Protein AF-A0ABD1ERH3-F1 (afdb_monomer_lite)

Sequence (126 aa):
MFLVFNKLCFSKVTMSHVQNVRLLYKLVLKLHRGLPEELSVLGTKYARDEFRRHKTCPPEVAIIFMREWTNYAITLAKQLGAKDYNDKKQFGAELSGELLDNLRDEQLMQLYELMKASQAPRDNNT

Structure (mmCIF, N/CA/C/O backbone):
data_AF-A0ABD1ERH3-F1
#
_entry.id   AF-A0ABD1ERH3-F1
#
loop_
_atom_site.group_PDB
_atom_site.id
_atom_site.type_symbol
_atom_site.label_atom_id
_atom_site.label_alt_id
_atom_site.label_comp_id
_atom_site.label_asym_id
_atom_site.label_entity_id
_atom_site.label_seq_id
_atom_site.pdbx_PDB_ins_code
_atom_site.Cartn_x
_atom_site.Cartn_y
_atom_site.Cartn_z
_atom_site.occupancy
_atom_site.B_iso_or_equiv
_atom_site.auth_seq_id
_atom_site.auth_comp_id
_atom_site.auth_asym_id
_atom_site.auth_atom_id
_atom_site.pdbx_PDB_model_num
ATOM 1 N N . MET A 1 1 ? 43.447 -4.466 32.366 1.00 41.53 1 MET A N 1
ATOM 2 C CA . MET A 1 1 ? 43.220 -5.827 31.836 1.00 41.53 1 MET A CA 1
ATOM 3 C C . MET A 1 1 ? 41.995 -5.762 30.940 1.00 41.53 1 MET A C 1
ATOM 5 O O . MET A 1 1 ? 40.947 -5.320 31.385 1.00 41.53 1 MET A O 1
ATOM 9 N N . PHE A 1 2 ? 42.211 -6.020 29.654 1.00 36.59 2 PHE A N 1
ATOM 10 C CA . PHE A 1 2 ? 41.314 -5.759 28.532 1.00 36.59 2 PHE A CA 1
ATOM 11 C C . PHE A 1 2 ? 40.036 -6.609 28.566 1.00 36.59 2 PHE A C 1
ATOM 13 O O . PHE A 1 2 ? 40.123 -7.813 28.773 1.00 36.59 2 PHE A O 1
ATOM 20 N N . LEU A 1 3 ? 38.897 -6.021 28.194 1.00 42.16 3 LEU A N 1
ATOM 21 C CA . LEU A 1 3 ? 37.930 -6.711 27.341 1.00 42.16 3 LEU A CA 1
ATOM 22 C C . LEU A 1 3 ? 37.649 -5.824 26.131 1.00 42.16 3 LEU A C 1
ATOM 24 O O . LEU A 1 3 ? 37.057 -4.751 26.209 1.00 42.16 3 LEU A O 1
ATOM 28 N N . VAL A 1 4 ? 38.209 -6.286 25.021 1.00 46.75 4 VAL A N 1
ATOM 29 C CA . VAL A 1 4 ? 38.149 -5.712 23.686 1.00 46.75 4 VAL A CA 1
ATOM 30 C C . VAL A 1 4 ? 36.703 -5.771 23.202 1.00 46.75 4 VAL A C 1
ATOM 32 O O . VAL A 1 4 ? 36.144 -6.854 23.034 1.00 46.75 4 VAL A O 1
ATOM 35 N N . PHE A 1 5 ? 36.107 -4.603 22.957 1.00 45.34 5 PHE A N 1
ATOM 36 C CA . PHE A 1 5 ? 34.910 -4.479 22.132 1.00 45.34 5 PHE A CA 1
ATOM 37 C C . PHE A 1 5 ? 35.226 -5.106 20.776 1.00 45.34 5 PHE A C 1
ATOM 39 O O . PHE A 1 5 ? 36.103 -4.637 20.045 1.00 45.34 5 PHE A O 1
ATOM 46 N N . ASN A 1 6 ? 34.570 -6.227 20.495 1.00 41.97 6 ASN A N 1
ATOM 47 C CA . ASN A 1 6 ? 34.839 -7.022 19.316 1.00 41.97 6 ASN A CA 1
ATOM 48 C C . ASN A 1 6 ? 34.561 -6.164 18.079 1.00 41.97 6 ASN A C 1
ATOM 50 O O . ASN A 1 6 ? 33.442 -5.704 17.843 1.00 41.97 6 ASN A O 1
ATOM 54 N N . LYS A 1 7 ? 35.630 -5.922 17.326 1.00 51.66 7 LYS A N 1
ATOM 55 C CA . LYS A 1 7 ? 35.660 -5.223 16.052 1.00 51.66 7 LYS A CA 1
ATOM 56 C C . LYS A 1 7 ? 34.942 -6.110 15.038 1.00 51.66 7 LYS A C 1
ATOM 58 O O . LYS A 1 7 ? 35.573 -6.814 14.257 1.00 51.66 7 LYS A O 1
ATOM 63 N N . LEU A 1 8 ? 33.611 -6.106 15.065 1.00 50.38 8 LEU A N 1
ATOM 64 C CA . LEU A 1 8 ? 32.823 -6.574 13.935 1.00 50.38 8 LEU A CA 1
ATOM 65 C C . LEU A 1 8 ? 33.074 -5.581 12.807 1.00 50.38 8 LEU A C 1
ATOM 67 O O . LEU A 1 8 ? 32.457 -4.520 12.727 1.00 50.38 8 LEU A O 1
ATOM 71 N N . CYS A 1 9 ? 34.032 -5.931 11.952 1.00 48.44 9 CYS A N 1
ATOM 72 C CA . CYS A 1 9 ? 34.079 -5.458 10.584 1.00 48.44 9 CYS A CA 1
ATOM 73 C C . CYS A 1 9 ? 32.694 -5.690 9.972 1.00 48.44 9 CYS A C 1
ATOM 75 O O . CYS A 1 9 ? 32.397 -6.768 9.460 1.00 48.44 9 CYS A O 1
ATOM 77 N N . PHE A 1 10 ? 31.840 -4.669 10.024 1.00 48.19 10 PHE A N 1
ATOM 78 C CA . PHE A 1 10 ? 30.735 -4.519 9.095 1.00 48.19 10 PHE A CA 1
ATOM 79 C C . PHE A 1 10 ? 31.377 -4.336 7.719 1.00 48.19 10 PHE A C 1
ATOM 81 O O . PHE A 1 10 ? 31.591 -3.221 7.246 1.00 48.19 10 PHE A O 1
ATOM 88 N N . SER A 1 11 ? 31.738 -5.445 7.066 1.00 50.34 11 SER A N 1
ATOM 89 C CA . SER A 1 11 ? 31.806 -5.417 5.612 1.00 50.34 11 SER A CA 1
ATOM 90 C C . SER A 1 11 ? 30.438 -4.902 5.161 1.00 50.34 11 SER A C 1
ATOM 92 O O . SER A 1 11 ? 29.412 -5.390 5.645 1.00 50.34 11 SER A O 1
ATOM 94 N N . LYS A 1 12 ? 30.401 -3.853 4.335 1.00 61.03 12 LYS A N 1
ATOM 95 C CA . LYS A 1 12 ? 29.160 -3.406 3.696 1.00 61.03 12 LYS A CA 1
ATOM 96 C C . LYS A 1 12 ? 28.711 -4.534 2.768 1.00 61.03 12 LYS A C 1
ATOM 98 O O . LYS A 1 12 ? 29.027 -4.520 1.585 1.00 61.03 12 LYS A O 1
ATOM 103 N N . VAL A 1 13 ? 28.036 -5.542 3.315 1.00 68.38 13 VAL A N 1
ATOM 104 C CA . VAL A 1 13 ? 27.406 -6.592 2.524 1.00 68.38 13 VAL A CA 1
ATOM 105 C C . VAL A 1 13 ? 26.279 -5.910 1.762 1.00 68.38 13 VAL A C 1
ATOM 107 O O . VAL A 1 13 ? 25.254 -5.544 2.337 1.00 68.38 13 VAL A O 1
ATOM 110 N N . THR A 1 14 ? 26.490 -5.675 0.473 1.00 78.81 14 THR A N 1
ATOM 111 C CA . THR A 1 14 ? 25.454 -5.147 -0.406 1.00 78.81 14 THR A CA 1
ATOM 112 C C . THR A 1 14 ? 24.487 -6.284 -0.724 1.00 78.81 14 THR A C 1
ATOM 114 O O . THR A 1 14 ? 24.846 -7.295 -1.322 1.00 78.81 14 THR A O 1
ATOM 117 N N . MET A 1 15 ? 23.246 -6.160 -0.257 1.00 85.94 15 MET A N 1
ATOM 118 C CA . MET A 1 15 ? 22.191 -7.114 -0.596 1.00 85.94 15 MET A CA 1
ATOM 119 C C . MET A 1 15 ? 21.847 -6.995 -2.082 1.00 85.94 15 MET A C 1
ATOM 121 O O . MET A 1 15 ? 21.683 -5.889 -2.602 1.00 85.94 15 MET A O 1
ATOM 125 N N . SER A 1 16 ? 21.680 -8.132 -2.755 1.00 94.00 16 SER A N 1
ATOM 126 C CA . SER A 1 16 ? 21.154 -8.160 -4.122 1.00 94.00 16 SER A CA 1
ATOM 127 C C . SER A 1 16 ? 19.729 -7.605 -4.173 1.00 94.00 16 SER A C 1
ATOM 129 O O . SER A 1 16 ? 18.970 -7.689 -3.202 1.00 94.00 16 SER A O 1
ATOM 131 N N . HIS A 1 17 ? 19.322 -7.099 -5.339 1.00 92.25 17 HIS A N 1
ATOM 132 C CA . HIS A 1 17 ? 17.958 -6.610 -5.553 1.00 92.25 17 HIS A CA 1
ATOM 133 C C . HIS A 1 17 ? 16.900 -7.655 -5.153 1.00 92.25 17 HIS A C 1
ATOM 135 O O . HIS A 1 17 ? 15.975 -7.349 -4.406 1.00 92.25 17 HIS A O 1
ATOM 141 N N . VAL A 1 18 ? 17.089 -8.920 -5.542 1.00 94.06 18 VAL A N 1
ATOM 142 C CA . VAL A 1 18 ? 16.167 -10.019 -5.205 1.00 94.06 18 VAL A CA 1
ATOM 143 C C . VAL A 1 18 ? 16.069 -10.247 -3.693 1.00 94.06 18 VAL A C 1
ATOM 145 O O . VAL A 1 18 ? 14.983 -10.522 -3.177 1.00 94.06 18 VAL A O 1
ATOM 148 N N . GLN A 1 19 ? 17.180 -10.131 -2.959 1.00 95.94 19 GLN A N 1
ATOM 149 C CA . GLN A 1 19 ? 17.165 -10.219 -1.496 1.00 95.94 19 GLN A CA 1
ATOM 150 C C . GLN A 1 19 ? 16.390 -9.050 -0.878 1.00 95.94 19 GLN A C 1
ATOM 152 O O . GLN A 1 19 ? 15.550 -9.291 -0.011 1.00 95.94 19 GLN A O 1
ATOM 157 N N . ASN A 1 20 ? 16.600 -7.824 -1.367 1.00 96.00 20 ASN A N 1
ATOM 158 C CA . ASN A 1 20 ? 15.873 -6.637 -0.903 1.00 96.00 20 ASN A CA 1
ATOM 159 C C . ASN A 1 20 ? 14.364 -6.754 -1.155 1.00 96.00 20 ASN A C 1
ATOM 161 O O . ASN A 1 20 ? 13.576 -6.525 -0.240 1.00 96.00 20 ASN A O 1
ATOM 165 N N . VAL A 1 21 ? 13.954 -7.200 -2.347 1.00 97.12 21 VAL A N 1
ATOM 166 C CA . VAL A 1 21 ? 12.540 -7.452 -2.685 1.00 97.12 21 VAL A CA 1
ATOM 167 C C . VAL A 1 21 ? 11.926 -8.477 -1.728 1.00 97.12 21 VAL A C 1
ATOM 169 O O . VAL A 1 21 ? 10.847 -8.257 -1.181 1.00 97.12 21 VAL A O 1
ATOM 172 N N . ARG A 1 22 ? 12.618 -9.597 -1.473 1.00 97.25 22 ARG A N 1
ATOM 173 C CA . ARG A 1 22 ? 12.138 -10.643 -0.551 1.00 97.25 22 ARG A CA 1
ATOM 174 C C . ARG A 1 22 ? 12.031 -10.145 0.888 1.00 97.25 22 ARG A C 1
ATOM 176 O O . ARG A 1 22 ? 11.102 -10.545 1.588 1.00 97.25 22 ARG A O 1
ATOM 183 N N . LEU A 1 23 ? 12.978 -9.322 1.334 1.00 97.88 23 LEU A N 1
ATOM 184 C CA . LEU A 1 23 ? 12.956 -8.721 2.665 1.00 97.88 23 LEU A CA 1
ATOM 185 C C . LEU A 1 23 ? 11.756 -7.786 2.802 1.00 97.88 23 LEU A C 1
ATOM 187 O O . LEU A 1 23 ? 10.978 -7.950 3.740 1.00 97.88 23 LEU A O 1
ATOM 191 N N . LEU A 1 24 ? 11.567 -6.877 1.843 1.00 98.31 24 LEU A N 1
ATOM 192 C CA . LEU A 1 24 ? 10.455 -5.929 1.845 1.00 98.31 24 LEU A CA 1
ATOM 193 C C . LEU A 1 24 ? 9.103 -6.649 1.816 1.00 98.31 24 LEU A C 1
ATOM 195 O O . LEU A 1 24 ? 8.243 -6.371 2.645 1.00 98.31 24 LEU A O 1
ATOM 199 N N . TYR A 1 25 ? 8.947 -7.648 0.945 1.00 98.56 25 TYR A N 1
ATOM 200 C CA . TYR A 1 25 ? 7.735 -8.463 0.877 1.00 98.56 25 TYR A CA 1
ATOM 201 C C . TYR A 1 25 ? 7.411 -9.138 2.220 1.00 98.56 25 TYR A C 1
ATOM 203 O O . TYR A 1 25 ? 6.287 -9.055 2.715 1.00 98.56 25 TYR A O 1
ATOM 211 N N . LYS A 1 26 ? 8.403 -9.773 2.860 1.00 98.44 26 LYS A N 1
ATOM 212 C CA . LYS A 1 26 ? 8.218 -10.401 4.181 1.00 98.44 26 LYS A CA 1
ATOM 213 C C . LYS A 1 26 ? 7.896 -9.376 5.268 1.00 98.44 26 LYS A C 1
ATOM 215 O O . LYS A 1 26 ? 7.089 -9.676 6.145 1.00 98.44 26 LYS A O 1
ATOM 220 N N . LEU A 1 27 ? 8.519 -8.197 5.223 1.00 98.12 27 LEU A N 1
ATOM 221 C CA . LEU A 1 27 ? 8.260 -7.111 6.165 1.00 98.12 27 LEU A CA 1
ATOM 222 C C . LEU A 1 27 ? 6.814 -6.621 6.052 1.00 98.12 27 LEU A C 1
ATOM 224 O O . LEU A 1 27 ? 6.125 -6.580 7.065 1.00 98.12 27 LEU A O 1
ATOM 228 N N . VAL A 1 28 ? 6.337 -6.338 4.838 1.00 98.38 28 VAL A N 1
ATOM 229 C CA . VAL A 1 28 ? 4.946 -5.929 4.576 1.00 98.38 28 VAL A CA 1
ATOM 230 C C . VAL A 1 28 ? 3.962 -6.961 5.130 1.00 98.38 28 VAL A C 1
ATOM 232 O O . VAL A 1 28 ? 3.092 -6.620 5.928 1.00 98.38 28 VAL A O 1
ATOM 235 N N . LEU A 1 29 ? 4.155 -8.247 4.812 1.00 98.12 29 LEU A N 1
ATOM 236 C CA . LEU A 1 29 ? 3.293 -9.314 5.334 1.00 98.12 29 LEU A CA 1
ATOM 237 C C . LEU A 1 29 ? 3.341 -9.440 6.861 1.00 98.12 29 LEU A C 1
ATOM 239 O O . LEU A 1 29 ? 2.345 -9.808 7.480 1.00 98.12 29 LEU A O 1
ATOM 243 N N . LYS A 1 30 ? 4.493 -9.169 7.482 1.00 97.62 30 LYS A N 1
ATOM 244 C CA . LYS A 1 30 ? 4.621 -9.157 8.943 1.00 97.62 30 LYS A CA 1
ATOM 245 C C . LYS A 1 30 ? 3.856 -7.983 9.549 1.00 97.62 30 LYS A C 1
ATOM 247 O O . LYS A 1 30 ? 3.181 -8.184 10.552 1.00 97.62 30 LYS A O 1
ATOM 252 N N . LEU A 1 31 ? 3.948 -6.796 8.951 1.00 96.69 31 LEU A N 1
ATOM 253 C CA . LEU A 1 31 ? 3.252 -5.598 9.423 1.00 96.69 31 LEU A CA 1
ATOM 254 C C . LEU A 1 31 ? 1.730 -5.744 9.301 1.00 96.69 31 LEU A C 1
ATOM 256 O O . LEU A 1 31 ? 1.024 -5.386 10.236 1.00 96.69 31 LEU A O 1
ATOM 260 N N . HIS A 1 32 ? 1.218 -6.363 8.231 1.00 97.06 32 HIS A N 1
ATOM 261 C CA . HIS A 1 32 ? -0.227 -6.599 8.080 1.00 97.06 32 HIS A CA 1
ATOM 262 C C . HIS A 1 32 ? -0.841 -7.405 9.230 1.00 97.06 32 HIS A C 1
ATOM 264 O O . HIS A 1 32 ? -1.989 -7.176 9.588 1.00 97.06 32 HIS A O 1
ATOM 270 N N . ARG A 1 33 ? -0.078 -8.297 9.876 1.00 94.75 33 ARG A N 1
ATOM 271 C CA . ARG A 1 33 ? -0.556 -9.056 11.049 1.00 94.75 33 ARG A CA 1
ATOM 272 C C . ARG A 1 33 ? -0.863 -8.180 12.266 1.00 94.75 33 ARG A C 1
ATOM 274 O O . ARG A 1 33 ? -1.495 -8.663 13.192 1.00 94.75 33 ARG A O 1
ATOM 281 N N . GLY A 1 34 ? -0.380 -6.937 12.289 1.00 91.81 34 GLY A N 1
ATOM 282 C CA . GLY A 1 34 ? -0.703 -5.962 13.328 1.00 91.81 34 GLY A CA 1
ATOM 283 C C . GLY A 1 34 ? -1.929 -5.097 13.019 1.00 91.81 34 GLY A C 1
ATOM 284 O O . GLY A 1 34 ? -2.270 -4.250 13.844 1.00 91.81 34 GLY A O 1
ATOM 285 N N . LEU A 1 35 ? -2.550 -5.257 11.845 1.00 93.06 35 LEU A N 1
ATOM 286 C CA . LEU A 1 35 ? -3.743 -4.512 11.440 1.00 93.06 35 LEU A CA 1
ATOM 287 C C . LEU A 1 35 ? -5.031 -5.196 11.928 1.00 93.06 35 LEU A C 1
ATOM 289 O O . LEU A 1 35 ? -5.014 -6.408 12.155 1.00 93.06 35 LEU A O 1
ATOM 293 N N . PRO A 1 36 ? -6.151 -4.448 12.026 1.00 93.00 36 PRO A N 1
ATOM 294 C CA . PRO A 1 36 ? -7.493 -5.017 12.126 1.00 93.00 36 PRO A CA 1
ATOM 295 C C . PRO A 1 36 ? -7.728 -6.087 11.057 1.00 93.00 36 PRO A C 1
ATOM 297 O O . PRO A 1 36 ? -7.173 -5.998 9.957 1.00 93.00 36 PRO A O 1
ATOM 300 N N . GLU A 1 37 ? -8.533 -7.096 11.381 1.00 92.50 37 GLU A N 1
ATOM 301 C CA . GLU A 1 37 ? -8.668 -8.315 10.580 1.00 92.50 37 GLU A CA 1
ATOM 302 C C . GLU A 1 37 ? -9.052 -8.023 9.125 1.00 92.50 37 GLU A C 1
ATOM 304 O O . GLU A 1 37 ? -8.387 -8.497 8.200 1.00 92.50 37 GLU A O 1
ATOM 309 N N . GLU A 1 38 ? -10.041 -7.160 8.908 1.00 90.88 38 GLU A N 1
ATOM 310 C CA . GLU A 1 38 ? -10.540 -6.816 7.578 1.00 90.88 38 GLU A CA 1
ATOM 311 C C . GLU A 1 38 ? -9.457 -6.128 6.735 1.00 90.88 38 GLU A C 1
ATOM 313 O O . GLU A 1 38 ? -9.236 -6.483 5.572 1.00 90.88 38 GLU A O 1
ATOM 318 N N . LEU A 1 39 ? -8.718 -5.189 7.340 1.00 92.25 39 LEU A N 1
ATOM 319 C CA . LEU A 1 39 ? -7.606 -4.491 6.688 1.00 92.25 39 LEU A CA 1
ATOM 320 C C . LEU A 1 39 ? -6.440 -5.441 6.395 1.00 92.25 39 LEU A C 1
ATOM 322 O O . LEU A 1 39 ? -5.817 -5.356 5.334 1.00 92.25 39 LEU A O 1
ATOM 326 N N . SER A 1 40 ? -6.153 -6.367 7.311 1.00 95.31 40 SER A N 1
ATOM 327 C CA . SER A 1 40 ? -5.091 -7.361 7.165 1.00 95.31 40 SER A CA 1
ATOM 328 C C . SER A 1 40 ? -5.364 -8.319 6.008 1.00 95.31 40 SER A C 1
ATOM 330 O O . SER A 1 40 ? -4.479 -8.546 5.174 1.00 95.31 40 SER A O 1
ATOM 332 N N . VAL A 1 41 ? -6.587 -8.851 5.913 1.00 96.00 41 VAL A N 1
ATOM 333 C CA . VAL A 1 41 ? -6.999 -9.776 4.846 1.00 96.00 41 VAL A CA 1
ATOM 334 C C . VAL A 1 41 ? -6.942 -9.083 3.488 1.00 96.00 41 VAL A C 1
ATOM 336 O O . VAL A 1 41 ? -6.281 -9.584 2.568 1.00 96.00 41 VAL A O 1
ATOM 339 N N . LEU A 1 42 ? -7.569 -7.908 3.376 1.00 94.81 42 LEU A N 1
ATOM 340 C CA . LEU A 1 42 ? -7.598 -7.124 2.143 1.00 94.81 42 LEU A CA 1
ATOM 341 C C . LEU A 1 42 ? -6.182 -6.736 1.695 1.00 94.81 42 LEU A C 1
ATOM 343 O O . LEU A 1 42 ? -5.776 -7.042 0.570 1.00 94.81 42 LEU A O 1
ATOM 347 N N . GLY A 1 43 ? -5.405 -6.126 2.594 1.00 96.12 43 GLY A N 1
ATOM 348 C CA . GLY A 1 43 ? -4.050 -5.663 2.308 1.00 96.12 43 GLY A CA 1
ATOM 349 C C . GLY A 1 43 ? -3.108 -6.809 1.951 1.00 96.12 43 GLY A C 1
ATOM 350 O O . GLY A 1 43 ? -2.317 -6.703 1.015 1.00 96.12 43 GLY A O 1
ATOM 351 N N . THR A 1 44 ? -3.206 -7.949 2.639 1.00 97.88 44 T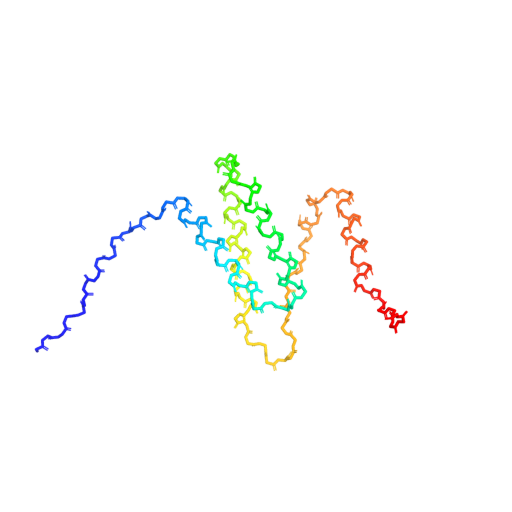HR A N 1
ATOM 352 C CA . THR A 1 44 ? -2.374 -9.128 2.353 1.00 97.88 44 THR A CA 1
ATOM 353 C C . THR A 1 44 ? -2.647 -9.699 0.971 1.00 97.88 44 THR A C 1
ATOM 355 O O . THR A 1 44 ? -1.699 -10.056 0.266 1.00 97.88 44 THR A O 1
ATOM 358 N N . LYS A 1 45 ? -3.919 -9.788 0.566 1.00 97.88 45 LYS A N 1
ATOM 359 C CA . LYS A 1 45 ? -4.275 -10.218 -0.789 1.00 97.88 45 LYS A CA 1
ATOM 360 C C . LYS A 1 45 ? -3.714 -9.242 -1.823 1.00 97.88 45 LYS A C 1
ATOM 362 O O . LYS A 1 45 ? -3.008 -9.675 -2.730 1.00 97.88 45 LYS A O 1
ATOM 367 N N . TYR A 1 46 ? -3.946 -7.945 -1.631 1.00 97.62 46 TYR A N 1
ATOM 368 C CA . TYR A 1 46 ? -3.474 -6.906 -2.545 1.00 97.62 46 TYR A CA 1
ATOM 369 C C . TYR A 1 46 ? -1.945 -6.903 -2.699 1.00 97.62 46 TYR A C 1
ATOM 371 O O . TYR A 1 46 ? -1.437 -6.972 -3.814 1.00 97.62 46 TYR A O 1
ATOM 379 N N . ALA A 1 47 ? -1.191 -6.940 -1.596 1.00 98.12 47 ALA A N 1
ATOM 380 C CA . ALA A 1 47 ? 0.271 -6.957 -1.643 1.00 98.12 47 ALA A CA 1
ATOM 381 C C . ALA A 1 47 ? 0.830 -8.193 -2.361 1.00 98.12 47 ALA A C 1
ATOM 383 O O . ALA A 1 47 ? 1.793 -8.093 -3.119 1.00 98.12 47 ALA A O 1
ATOM 384 N N . ARG A 1 48 ? 0.228 -9.373 -2.175 1.00 98.25 48 ARG A N 1
ATOM 385 C CA . ARG A 1 48 ? 0.634 -10.576 -2.922 1.00 98.25 48 ARG A CA 1
ATOM 386 C C . ARG A 1 48 ? 0.465 -10.390 -4.422 1.00 98.25 48 ARG A C 1
ATOM 388 O O . ARG A 1 48 ? 1.363 -10.763 -5.179 1.00 98.25 48 ARG A O 1
ATOM 395 N N . ASP A 1 49 ? -0.670 -9.835 -4.829 1.00 98.31 49 ASP A N 1
ATOM 396 C CA . ASP A 1 49 ? -0.990 -9.614 -6.234 1.00 98.31 49 ASP A CA 1
ATOM 397 C C . ASP A 1 49 ? -0.045 -8.568 -6.845 1.00 98.31 49 ASP A C 1
ATOM 399 O O . ASP A 1 49 ? 0.535 -8.817 -7.902 1.00 98.31 49 ASP A O 1
ATOM 403 N N . GLU A 1 50 ? 0.222 -7.466 -6.144 1.00 98.12 50 GLU A N 1
ATOM 404 C CA . GLU A 1 50 ? 1.108 -6.397 -6.619 1.00 98.12 50 GLU A CA 1
ATOM 405 C C . GLU A 1 50 ? 2.566 -6.838 -6.772 1.00 98.12 50 GLU A C 1
ATOM 407 O O . GLU A 1 50 ? 3.160 -6.658 -7.840 1.00 98.12 50 GLU A O 1
ATOM 412 N N . PHE A 1 51 ? 3.140 -7.508 -5.767 1.00 98.12 51 PHE A N 1
ATOM 413 C CA . PHE A 1 51 ? 4.498 -8.058 -5.880 1.00 98.12 51 PHE A CA 1
ATOM 414 C C . PHE A 1 51 ? 4.595 -9.130 -6.969 1.00 98.12 51 PHE A C 1
ATOM 416 O O . PHE A 1 51 ? 5.657 -9.312 -7.564 1.00 98.12 51 PHE A O 1
ATOM 423 N N . ARG A 1 52 ? 3.507 -9.862 -7.243 1.00 97.75 52 ARG A N 1
ATOM 424 C CA . ARG A 1 52 ? 3.464 -10.845 -8.332 1.00 97.75 52 ARG A CA 1
ATOM 425 C C . 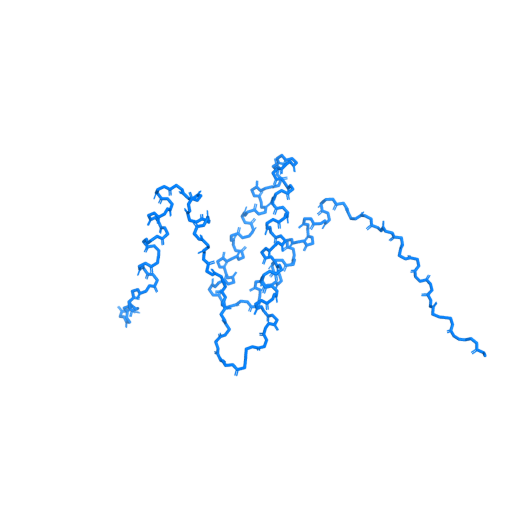ARG A 1 52 ? 3.459 -10.167 -9.698 1.00 97.75 52 ARG A C 1
ATOM 427 O O . ARG A 1 52 ? 4.211 -10.611 -10.562 1.00 97.75 52 ARG A O 1
ATOM 434 N N . ARG A 1 53 ? 2.647 -9.121 -9.878 1.00 97.44 53 ARG A N 1
ATOM 435 C CA . ARG A 1 53 ? 2.555 -8.339 -11.124 1.00 97.44 53 ARG A CA 1
ATOM 436 C C . ARG A 1 53 ? 3.878 -7.655 -11.471 1.00 97.44 53 ARG A C 1
ATOM 438 O O . ARG A 1 53 ? 4.241 -7.601 -12.638 1.00 97.44 53 ARG A O 1
ATOM 445 N N . HIS A 1 54 ? 4.643 -7.237 -10.465 1.00 96.69 54 HIS A N 1
ATOM 446 C CA . HIS A 1 54 ? 5.910 -6.526 -10.657 1.00 96.69 54 HIS A CA 1
ATOM 447 C C . HIS A 1 54 ? 7.154 -7.425 -10.757 1.00 96.69 54 HIS A C 1
ATOM 449 O O . HIS A 1 54 ? 8.270 -6.916 -10.842 1.00 96.69 54 HIS A O 1
ATOM 455 N N . LYS A 1 55 ? 7.007 -8.759 -10.801 1.00 94.62 55 LYS A N 1
ATOM 456 C CA . LYS A 1 55 ? 8.157 -9.685 -10.898 1.00 94.62 55 LYS A CA 1
ATOM 457 C C . LYS A 1 55 ? 9.034 -9.473 -12.132 1.00 94.62 55 LYS A C 1
ATOM 459 O O . LYS A 1 55 ? 10.221 -9.775 -12.073 1.00 94.62 55 LYS A O 1
ATOM 464 N N . THR A 1 56 ? 8.446 -9.025 -13.236 1.00 94.56 56 THR A N 1
ATOM 465 C CA . THR A 1 56 ? 9.112 -8.878 -14.539 1.00 94.56 56 THR A CA 1
ATOM 466 C C . THR A 1 56 ? 8.999 -7.451 -15.072 1.00 94.56 56 THR A C 1
ATOM 468 O O . THR A 1 56 ? 8.999 -7.249 -16.284 1.00 94.56 56 THR A O 1
ATOM 471 N N . CYS A 1 57 ? 8.837 -6.464 -14.186 1.00 95.25 57 CYS A N 1
ATOM 472 C CA . CYS A 1 57 ? 8.778 -5.066 -14.598 1.00 95.25 57 CYS A CA 1
ATOM 473 C C . CYS A 1 57 ? 10.171 -4.537 -15.001 1.00 95.25 57 CYS A C 1
ATOM 475 O O . CYS A 1 57 ? 11.187 -5.083 -14.554 1.00 95.25 57 CYS A O 1
ATOM 477 N N . PRO A 1 58 ? 10.235 -3.485 -15.837 1.00 96.88 58 PRO A N 1
ATOM 478 C CA . PRO A 1 58 ? 11.494 -2.838 -16.182 1.00 96.88 58 PRO A CA 1
ATOM 479 C C . PRO A 1 58 ? 12.239 -2.291 -14.950 1.00 96.88 58 PRO A C 1
ATOM 481 O O . PRO A 1 58 ? 11.594 -1.924 -13.961 1.00 96.88 58 PRO A O 1
ATOM 484 N N . PRO A 1 59 ? 13.582 -2.196 -14.985 1.00 94.12 59 PRO A N 1
ATOM 485 C CA . PRO A 1 59 ? 14.381 -1.736 -13.846 1.00 94.12 59 PRO A CA 1
ATOM 486 C C . PRO A 1 59 ? 13.954 -0.375 -13.277 1.00 94.12 59 PRO A C 1
ATOM 488 O O . PRO A 1 59 ? 13.916 -0.198 -12.060 1.00 94.12 59 PRO A O 1
ATOM 491 N N . GLU A 1 60 ? 13.593 0.576 -14.133 1.00 95.81 60 GLU A N 1
ATOM 492 C CA . GLU A 1 60 ? 13.121 1.908 -13.755 1.00 95.81 60 GLU A CA 1
ATOM 493 C C . GLU A 1 60 ? 11.810 1.854 -12.959 1.00 95.81 60 GLU A C 1
ATOM 495 O O . GLU A 1 60 ? 11.670 2.526 -11.935 1.00 95.81 60 GLU A O 1
ATOM 500 N N . VAL A 1 61 ? 10.889 0.973 -13.358 1.00 96.06 61 VAL A N 1
ATOM 501 C CA . VAL A 1 61 ? 9.632 0.730 -12.642 1.00 96.06 61 VAL A CA 1
ATOM 502 C C . VAL A 1 61 ? 9.912 0.025 -11.316 1.00 96.06 61 VAL A C 1
ATOM 504 O O . VAL A 1 61 ? 9.329 0.382 -10.294 1.00 96.06 61 VAL A O 1
ATOM 507 N N . ALA A 1 62 ? 10.852 -0.924 -11.294 1.00 95.75 62 ALA A N 1
ATOM 508 C CA . ALA A 1 62 ? 11.236 -1.639 -10.081 1.00 95.75 62 ALA A CA 1
ATOM 509 C C . ALA A 1 62 ? 11.815 -0.703 -9.006 1.00 95.75 62 ALA A C 1
ATOM 511 O O . ALA A 1 62 ? 11.552 -0.897 -7.818 1.00 95.75 62 ALA A O 1
ATOM 512 N N . ILE A 1 63 ? 12.576 0.327 -9.397 1.00 96.00 63 ILE A N 1
ATOM 513 C CA . ILE A 1 63 ? 13.114 1.332 -8.466 1.00 96.00 63 ILE A CA 1
ATOM 514 C C . ILE A 1 63 ? 11.977 2.106 -7.795 1.00 96.00 63 ILE A C 1
ATOM 516 O O . ILE A 1 63 ? 11.957 2.223 -6.567 1.00 96.00 63 ILE A O 1
ATOM 520 N N . ILE A 1 64 ? 11.019 2.598 -8.586 1.00 96.69 64 ILE A N 1
ATOM 521 C CA . ILE A 1 64 ? 9.856 3.336 -8.078 1.00 96.69 64 ILE A CA 1
ATOM 522 C C . ILE A 1 64 ? 9.024 2.426 -7.173 1.00 96.69 64 ILE A C 1
ATOM 524 O O . ILE A 1 64 ? 8.729 2.796 -6.039 1.00 96.69 64 ILE A O 1
ATOM 528 N N . PHE A 1 65 ? 8.737 1.202 -7.620 1.00 97.44 65 PHE A N 1
ATOM 529 C CA . PHE A 1 65 ? 8.008 0.205 -6.841 1.00 97.44 65 PHE A CA 1
ATOM 530 C C . PHE A 1 65 ? 8.668 -0.031 -5.477 1.00 97.44 65 PHE A C 1
ATOM 532 O O . PHE A 1 65 ? 8.021 0.083 -4.438 1.00 97.44 65 PHE A O 1
ATOM 539 N N . MET A 1 66 ? 9.976 -0.297 -5.449 1.00 97.94 66 MET A N 1
ATOM 540 C CA . MET A 1 66 ? 10.697 -0.531 -4.197 1.00 97.94 66 MET A CA 1
ATOM 541 C C . MET A 1 66 ? 10.661 0.682 -3.266 1.00 97.94 66 MET A C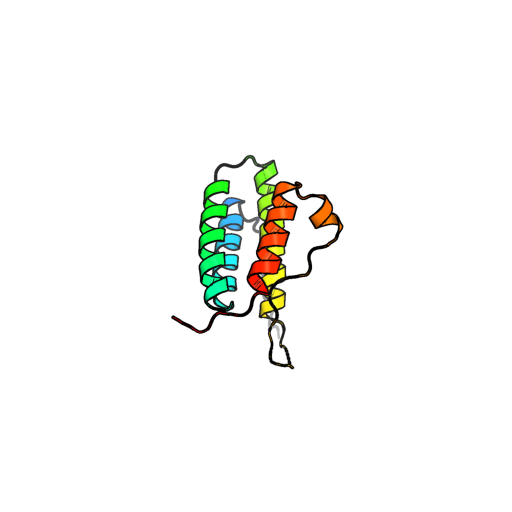 1
ATOM 543 O O . MET A 1 66 ? 10.525 0.502 -2.054 1.00 97.94 66 MET A O 1
ATOM 547 N N . ARG A 1 67 ? 10.754 1.903 -3.805 1.00 97.75 67 ARG A N 1
ATOM 548 C CA . ARG A 1 67 ? 10.651 3.140 -3.022 1.00 97.75 67 ARG A CA 1
ATOM 549 C C . ARG A 1 67 ? 9.267 3.283 -2.391 1.00 97.75 67 ARG A C 1
ATOM 551 O O . ARG A 1 67 ? 9.181 3.415 -1.173 1.00 97.75 67 ARG A O 1
ATOM 558 N N . GLU A 1 68 ? 8.203 3.196 -3.186 1.00 96.94 68 GLU A N 1
ATOM 559 C CA . GLU A 1 68 ? 6.834 3.393 -2.693 1.00 96.94 68 GLU A CA 1
ATOM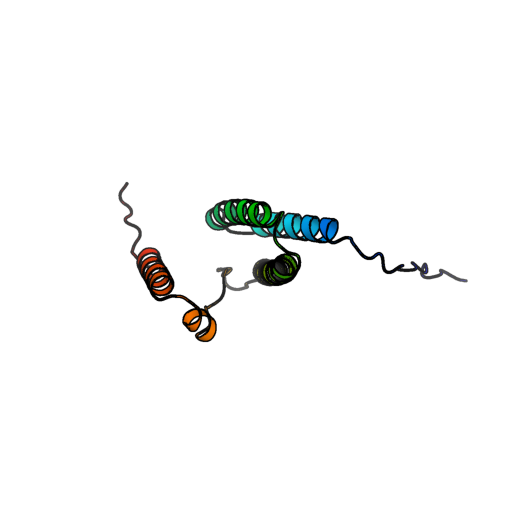 560 C C . GLU A 1 68 ? 6.422 2.313 -1.685 1.00 96.94 68 GLU A C 1
ATOM 562 O O . GLU A 1 68 ? 5.873 2.621 -0.627 1.00 96.94 68 GLU A O 1
ATOM 567 N N . TRP A 1 69 ? 6.779 1.049 -1.925 1.00 98.06 69 TRP A N 1
ATOM 568 C CA . TRP A 1 69 ? 6.493 -0.030 -0.974 1.00 98.06 69 TRP A CA 1
ATOM 569 C C . TRP A 1 69 ? 7.323 0.063 0.310 1.00 98.06 69 TRP A C 1
ATOM 571 O O . TRP A 1 69 ? 6.856 -0.342 1.377 1.00 98.06 69 TRP A O 1
ATOM 581 N N . THR A 1 70 ? 8.533 0.626 0.240 1.00 98.25 70 THR A N 1
ATOM 582 C CA . THR A 1 70 ? 9.330 0.934 1.436 1.00 98.25 70 THR A CA 1
ATOM 583 C C . THR A 1 70 ? 8.692 2.068 2.235 1.00 98.25 70 THR A C 1
ATOM 585 O O . THR A 1 70 ? 8.545 1.937 3.450 1.00 98.25 70 THR A O 1
ATOM 588 N N . ASN A 1 71 ? 8.245 3.140 1.571 1.00 96.69 71 ASN A N 1
ATOM 589 C CA . ASN A 1 71 ? 7.520 4.242 2.210 1.00 96.69 71 ASN A CA 1
ATOM 590 C C . ASN A 1 71 ? 6.245 3.740 2.897 1.00 96.69 71 ASN A C 1
ATOM 592 O O . ASN A 1 71 ? 6.020 4.040 4.069 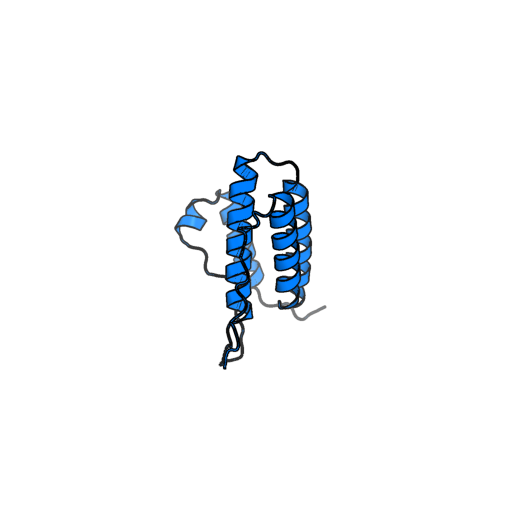1.00 96.69 71 ASN A O 1
ATOM 596 N N . TYR A 1 72 ? 5.465 2.899 2.211 1.00 96.19 72 TYR A N 1
ATOM 597 C CA . TYR A 1 72 ? 4.289 2.241 2.779 1.00 96.19 72 TYR A CA 1
ATOM 598 C C . TYR A 1 72 ? 4.631 1.444 4.045 1.00 96.19 72 TYR A C 1
ATOM 600 O O . TYR A 1 72 ? 4.002 1.639 5.086 1.00 96.19 72 TYR A O 1
ATOM 608 N N . ALA A 1 73 ? 5.664 0.595 3.999 1.00 97.00 73 ALA A N 1
ATOM 609 C CA . ALA A 1 73 ? 6.089 -0.193 5.155 1.00 97.00 73 ALA A CA 1
ATOM 610 C C . ALA A 1 73 ? 6.551 0.685 6.334 1.00 97.00 73 ALA A C 1
ATOM 612 O O . ALA A 1 73 ? 6.238 0.373 7.484 1.00 97.00 73 ALA A O 1
ATOM 613 N N . ILE A 1 74 ? 7.260 1.789 6.069 1.00 95.81 74 ILE A N 1
ATOM 614 C CA . ILE A 1 74 ? 7.684 2.756 7.096 1.00 95.81 74 ILE A CA 1
ATOM 615 C C . ILE A 1 74 ? 6.467 3.419 7.747 1.00 95.81 74 ILE A C 1
ATOM 617 O O . ILE A 1 74 ? 6.388 3.469 8.975 1.00 95.81 74 ILE A O 1
ATOM 621 N N . THR A 1 75 ? 5.515 3.910 6.951 1.00 93.75 75 THR A N 1
ATOM 622 C CA . THR A 1 75 ? 4.275 4.521 7.453 1.00 93.75 75 THR A CA 1
ATOM 623 C C . THR A 1 75 ? 3.490 3.534 8.306 1.00 93.75 75 THR A C 1
ATOM 625 O O . THR A 1 75 ? 3.110 3.854 9.432 1.00 93.75 75 THR A O 1
ATOM 628 N N . LEU A 1 76 ? 3.332 2.300 7.827 1.00 94.56 76 LEU A N 1
ATOM 629 C CA . LEU A 1 76 ? 2.608 1.262 8.546 1.00 94.56 76 LEU A CA 1
ATOM 630 C C . LEU A 1 76 ? 3.300 0.885 9.862 1.00 94.56 76 LEU A C 1
ATOM 632 O O . LEU A 1 76 ? 2.643 0.749 10.889 1.00 94.56 76 LEU A O 1
ATOM 636 N N . ALA A 1 77 ? 4.631 0.772 9.868 1.00 93.88 77 ALA A N 1
ATOM 637 C CA . ALA A 1 77 ? 5.398 0.516 11.084 1.00 93.88 77 ALA A CA 1
ATOM 638 C C . ALA A 1 77 ? 5.250 1.646 12.116 1.00 93.88 77 ALA A C 1
ATOM 640 O O . ALA A 1 77 ? 5.103 1.359 13.303 1.00 93.88 77 ALA A O 1
ATOM 641 N N . LYS A 1 78 ? 5.233 2.914 11.679 1.00 91.88 78 LYS A N 1
ATOM 642 C CA . LYS A 1 78 ? 4.981 4.069 12.558 1.00 91.88 78 LYS A CA 1
ATOM 643 C C . LYS A 1 78 ? 3.583 4.012 13.173 1.00 91.88 78 LYS A C 1
ATOM 645 O O . LYS A 1 78 ? 3.460 4.130 14.387 1.00 91.88 78 LYS A O 1
ATOM 650 N N . GLN A 1 79 ? 2.554 3.758 12.364 1.00 90.94 79 GLN A N 1
ATOM 651 C CA . GLN A 1 79 ? 1.168 3.627 12.836 1.00 90.94 79 GLN A CA 1
ATOM 652 C C . GLN A 1 79 ? 0.995 2.435 13.783 1.00 90.94 79 GLN A C 1
ATOM 654 O O . GLN A 1 79 ? 0.266 2.509 14.767 1.00 90.94 79 GLN A O 1
ATOM 659 N N . LEU A 1 80 ? 1.711 1.336 13.533 1.00 90.00 80 LEU A N 1
ATOM 660 C CA . LEU A 1 80 ? 1.692 0.163 14.400 1.00 90.00 80 LEU A CA 1
ATOM 661 C C . LEU A 1 80 ? 2.450 0.366 15.716 1.00 90.00 80 LEU A C 1
ATOM 663 O O . LEU A 1 80 ? 2.033 -0.202 16.726 1.00 90.00 80 LEU A O 1
ATOM 667 N N . GLY A 1 81 ? 3.541 1.132 15.699 1.00 85.06 81 GLY A N 1
ATOM 668 C CA . GLY A 1 81 ? 4.381 1.418 16.862 1.00 85.06 81 GLY A CA 1
ATOM 669 C C . GLY A 1 81 ? 3.907 2.593 17.719 1.00 85.06 81 GLY A C 1
ATOM 670 O O . GLY A 1 81 ? 4.361 2.722 18.855 1.00 85.06 81 GLY A O 1
ATOM 671 N N . ALA A 1 82 ? 3.004 3.434 17.209 1.00 74.00 82 ALA A N 1
ATOM 672 C CA . ALA A 1 82 ? 2.387 4.502 17.982 1.00 74.00 82 ALA A CA 1
ATOM 673 C C . ALA A 1 82 ? 1.605 3.904 19.166 1.00 74.00 82 ALA A C 1
ATOM 675 O O . ALA A 1 82 ? 0.648 3.147 18.984 1.00 74.00 82 ALA A O 1
ATOM 676 N N . LYS A 1 83 ? 2.042 4.221 20.393 1.00 59.69 83 LYS A N 1
ATOM 677 C CA . LYS A 1 83 ? 1.244 4.012 21.605 1.00 59.69 83 LYS A CA 1
ATOM 678 C C . LYS A 1 83 ? 0.191 5.106 21.633 1.00 59.69 83 LYS A C 1
ATOM 680 O O . LYS A 1 83 ? 0.480 6.217 22.070 1.00 59.69 83 LYS A O 1
ATOM 685 N N . ASP A 1 84 ? -0.996 4.792 21.145 1.00 57.88 84 ASP A N 1
ATOM 686 C CA . ASP A 1 84 ? -2.126 5.684 21.337 1.00 57.88 84 ASP A CA 1
ATOM 687 C C . ASP A 1 84 ? -2.585 5.576 22.793 1.00 57.88 84 ASP A C 1
ATOM 689 O O . ASP A 1 84 ? -2.924 4.490 23.262 1.00 57.88 84 ASP A O 1
ATOM 693 N N . TYR A 1 85 ? -2.515 6.684 23.531 1.00 55.34 85 TYR A N 1
ATOM 694 C CA . TYR A 1 85 ? -2.973 6.755 24.925 1.00 55.34 85 TYR A CA 1
ATOM 695 C C . TYR A 1 85 ? -4.507 6.883 24.999 1.00 55.34 85 TYR A C 1
ATOM 697 O O . TYR A 1 85 ? -5.084 6.708 26.065 1.00 55.34 85 TYR A O 1
ATOM 705 N N . ASN A 1 86 ? -5.154 7.155 23.856 1.00 54.44 86 ASN A N 1
ATOM 706 C CA . ASN A 1 86 ? -6.583 7.416 23.714 1.00 54.44 86 ASN A CA 1
ATOM 707 C C . ASN A 1 86 ? -7.218 6.465 22.678 1.00 54.44 86 ASN A C 1
ATOM 709 O O . ASN A 1 86 ? -7.593 6.883 21.590 1.00 54.44 86 ASN A O 1
ATOM 713 N N . ASP A 1 87 ? -7.297 5.176 23.015 1.00 54.81 87 ASP A N 1
ATOM 714 C CA . ASP A 1 87 ? -8.244 4.131 22.559 1.00 54.81 87 ASP A CA 1
ATOM 715 C C . ASP A 1 87 ? -8.653 3.950 21.078 1.00 54.81 87 ASP A C 1
ATOM 717 O O . ASP A 1 87 ? -9.421 3.033 20.780 1.00 54.81 87 ASP A O 1
ATOM 721 N N . LYS A 1 88 ? -8.136 4.698 20.098 1.00 61.69 88 LYS A N 1
ATOM 722 C CA . LYS A 1 88 ? -8.411 4.436 18.674 1.00 61.69 88 LYS A CA 1
ATOM 723 C C . LYS A 1 88 ? -7.173 4.615 17.820 1.00 61.69 88 LYS A C 1
ATOM 725 O O . LYS A 1 88 ? -6.961 5.653 17.208 1.00 61.69 88 LYS A O 1
ATOM 730 N N . LYS A 1 89 ? -6.415 3.527 17.705 1.00 69.62 89 LYS A N 1
ATOM 731 C CA . LYS A 1 89 ? -5.321 3.397 16.746 1.00 69.62 89 LYS A CA 1
ATOM 732 C C . LYS A 1 89 ? -5.836 3.659 15.327 1.00 69.62 89 LYS A C 1
ATOM 734 O O . LYS A 1 89 ? -6.523 2.817 14.747 1.00 69.62 89 LYS A O 1
ATOM 739 N N . GLN A 1 90 ? -5.528 4.834 14.790 1.00 79.25 90 GLN A N 1
ATOM 740 C CA . GLN A 1 90 ? -5.939 5.233 13.448 1.00 79.25 90 GLN A CA 1
ATOM 741 C C . GLN A 1 90 ? -4.955 4.691 12.405 1.00 79.25 90 GLN A C 1
ATOM 743 O O . GLN A 1 90 ? -3.737 4.804 12.552 1.00 79.25 90 GLN A O 1
ATOM 748 N N . PHE A 1 91 ? -5.492 4.103 11.337 1.00 87.50 91 PHE A N 1
ATOM 749 C CA . PHE A 1 91 ? -4.719 3.620 10.195 1.00 87.50 91 PHE A CA 1
ATOM 750 C C . PHE A 1 91 ? -5.016 4.460 8.958 1.00 87.50 91 PHE A C 1
ATOM 752 O O . PHE A 1 91 ? -6.143 4.914 8.765 1.00 87.50 91 PHE A O 1
ATOM 759 N N . GLY A 1 92 ? -4.006 4.621 8.104 1.00 86.75 92 GLY A N 1
ATOM 760 C CA . GLY A 1 92 ? -4.093 5.473 6.917 1.00 86.75 92 GLY A CA 1
ATOM 761 C C . GLY A 1 92 ? -3.664 6.918 7.174 1.00 86.75 92 GLY A C 1
ATOM 762 O O . GLY A 1 92 ? -3.288 7.283 8.285 1.00 86.75 92 GLY A O 1
ATOM 763 N N . ALA A 1 93 ? -3.640 7.714 6.114 1.00 85.75 93 ALA A N 1
ATOM 764 C CA . ALA A 1 93 ? -3.293 9.128 6.142 1.00 85.75 93 ALA A CA 1
ATOM 765 C C . ALA A 1 93 ? -4.263 9.885 5.234 1.00 85.75 93 ALA A C 1
ATOM 767 O O . ALA A 1 93 ? -4.842 9.296 4.319 1.00 85.75 93 ALA A O 1
ATOM 768 N N . GLU A 1 94 ? -4.433 11.174 5.499 1.00 89.38 94 GLU A N 1
ATOM 769 C CA . GLU A 1 94 ? -5.208 12.048 4.627 1.00 89.38 94 GLU A CA 1
ATOM 770 C C . GLU A 1 94 ? -4.528 12.174 3.257 1.00 89.38 94 GLU A C 1
ATOM 772 O O . GLU A 1 94 ? -3.297 12.203 3.156 1.00 89.38 94 GLU A O 1
ATOM 777 N N . LEU A 1 95 ? -5.335 12.205 2.195 1.00 89.19 95 LEU A N 1
ATOM 778 C CA . LEU A 1 95 ? -4.841 12.394 0.835 1.00 89.19 95 LEU A CA 1
ATOM 779 C C . LEU A 1 95 ? -4.535 13.879 0.630 1.00 89.19 95 LEU A C 1
ATOM 781 O O . LEU A 1 95 ? -5.386 14.727 0.891 1.00 89.19 95 LEU A O 1
ATOM 785 N N . SER A 1 96 ? -3.330 14.201 0.158 1.00 91.94 96 SER A N 1
ATOM 786 C CA . SER A 1 96 ? -2.987 15.583 -0.183 1.00 91.94 96 SER A CA 1
ATOM 787 C C . SER A 1 96 ? -3.740 16.041 -1.433 1.00 91.94 96 SER A C 1
ATOM 789 O O . SER A 1 96 ? -4.040 15.232 -2.313 1.00 91.94 96 SER A O 1
ATOM 791 N N . GLY A 1 97 ? -3.987 17.351 -1.547 1.00 92.19 97 GLY A N 1
ATOM 792 C CA . GLY A 1 97 ? -4.581 17.942 -2.753 1.00 92.19 97 GLY A CA 1
ATOM 793 C C . GLY A 1 97 ? -3.793 17.590 -4.017 1.00 92.19 97 GLY A C 1
ATOM 794 O O . GLY A 1 97 ? -4.369 17.113 -4.983 1.00 92.19 97 GLY A O 1
ATOM 795 N N . GLU A 1 98 ? -2.460 17.658 -3.951 1.00 92.31 98 GLU A N 1
ATOM 796 C CA . GLU A 1 98 ? -1.584 17.264 -5.062 1.00 92.31 98 GLU A CA 1
ATOM 797 C C . GLU A 1 98 ? -1.795 15.808 -5.507 1.00 92.31 98 GLU A C 1
ATOM 799 O O . GLU A 1 98 ? -1.706 15.495 -6.691 1.00 92.31 98 GLU A O 1
ATOM 804 N N . LEU A 1 99 ? -2.058 14.886 -4.574 1.00 88.81 99 LEU A N 1
ATOM 805 C CA . LEU A 1 99 ? -2.315 13.491 -4.926 1.00 88.81 99 LEU A CA 1
ATOM 806 C C . LEU A 1 99 ? -3.670 13.338 -5.621 1.00 88.81 99 LEU A C 1
ATOM 808 O O . LEU A 1 99 ? -3.780 12.531 -6.541 1.00 88.81 99 LEU A O 1
ATOM 812 N N . LEU A 1 100 ? -4.675 14.109 -5.198 1.00 92.81 100 LEU A N 1
ATOM 813 C CA . LEU A 1 100 ? -5.991 14.135 -5.834 1.00 92.81 100 LEU A CA 1
ATOM 814 C C . LEU A 1 100 ? -5.914 14.722 -7.248 1.00 92.81 100 LEU A C 1
ATOM 816 O O . LEU A 1 100 ? -6.485 14.138 -8.163 1.00 92.81 100 LEU A O 1
ATOM 820 N N . ASP A 1 101 ? -5.133 15.782 -7.454 1.00 93.94 101 ASP A N 1
ATOM 821 C CA . ASP A 1 101 ? -4.940 16.411 -8.771 1.00 93.94 101 ASP A CA 1
ATOM 822 C C . ASP A 1 101 ? -4.264 15.475 -9.792 1.00 93.94 101 ASP A C 1
ATOM 824 O O . ASP A 1 101 ? -4.396 15.654 -11.001 1.00 93.94 101 ASP A O 1
ATOM 828 N N . ASN A 1 102 ? -3.549 14.450 -9.315 1.00 93.94 102 ASN A N 1
ATOM 829 C CA . ASN A 1 102 ? -2.910 13.436 -10.157 1.00 93.94 102 ASN A CA 1
ATOM 830 C C . ASN A 1 102 ? -3.836 12.262 -10.530 1.00 93.94 102 ASN A C 1
ATOM 832 O O . ASN A 1 102 ? -3.418 11.352 -11.254 1.00 93.94 102 ASN A O 1
ATOM 836 N N . LEU A 1 103 ? -5.072 12.232 -10.027 1.00 94.38 103 LEU A N 1
ATOM 837 C CA . LEU A 1 103 ? -6.054 11.206 -10.364 1.00 94.38 103 LEU A CA 1
ATOM 838 C C . LEU A 1 103 ? -6.844 11.611 -11.611 1.00 94.38 103 LEU A C 1
ATOM 840 O O . LEU A 1 103 ? -7.203 12.769 -11.792 1.00 94.38 103 LEU A O 1
ATOM 844 N N . ARG A 1 104 ? -7.169 10.633 -12.461 1.00 96.88 104 ARG A N 1
ATOM 845 C CA . ARG A 1 104 ? -8.118 10.853 -13.565 1.00 96.88 104 ARG A CA 1
ATOM 846 C C . ARG A 1 104 ? -9.524 11.086 -13.021 1.00 96.88 104 ARG A C 1
ATOM 848 O O . ARG A 1 104 ? -9.864 10.548 -11.965 1.00 96.88 104 ARG A O 1
ATOM 855 N N . ASP A 1 105 ? -10.363 11.767 -13.794 1.00 95.81 105 ASP A N 1
ATOM 856 C CA . ASP A 1 105 ? -11.752 12.071 -13.429 1.00 95.81 105 ASP A CA 1
ATOM 857 C C . ASP A 1 105 ? -12.532 10.824 -12.989 1.00 95.81 105 ASP A C 1
ATOM 859 O O . ASP A 1 105 ? -13.226 10.844 -11.970 1.00 95.81 105 ASP A O 1
ATOM 863 N N . GLU A 1 106 ? -12.365 9.688 -13.678 1.00 96.62 106 GLU A N 1
ATOM 864 C CA . GLU A 1 106 ? -13.057 8.455 -13.290 1.00 96.62 106 GLU A CA 1
ATOM 865 C C . GLU A 1 106 ? -12.546 7.895 -11.956 1.00 96.62 106 GLU A C 1
ATOM 867 O O . GLU A 1 106 ? -13.312 7.313 -11.189 1.00 96.62 106 GLU A O 1
ATOM 872 N N . GLN A 1 107 ? -11.257 8.071 -11.658 1.00 96.38 107 GLN A N 1
ATOM 873 C CA . GLN A 1 107 ? -10.651 7.620 -10.402 1.00 96.38 107 GLN A CA 1
ATOM 874 C C . GLN A 1 107 ? -11.078 8.510 -9.234 1.00 96.38 107 GLN A C 1
ATOM 876 O O . GLN A 1 107 ? -11.359 7.995 -8.152 1.00 96.38 107 GLN A O 1
ATOM 881 N N . LEU A 1 108 ? -11.178 9.822 -9.461 1.00 95.69 108 LEU A N 1
ATOM 882 C CA . LEU A 1 108 ? -11.736 10.770 -8.498 1.00 95.69 108 LEU A CA 1
ATOM 883 C C . LEU A 1 108 ? -13.189 10.431 -8.178 1.00 95.69 108 LEU A C 1
ATOM 885 O O . LEU A 1 108 ? -13.558 10.344 -7.007 1.00 95.69 108 LEU A O 1
ATOM 889 N N . MET A 1 109 ? -13.992 10.157 -9.207 1.00 96.12 109 MET A N 1
ATOM 890 C CA . MET A 1 109 ? -15.387 9.767 -9.031 1.00 96.12 109 MET A CA 1
ATOM 891 C C . MET A 1 109 ? -15.514 8.463 -8.231 1.00 96.12 109 MET A C 1
ATOM 893 O O . MET A 1 109 ? -16.295 8.389 -7.286 1.00 96.12 109 MET A O 1
ATOM 897 N N . GLN A 1 110 ? -14.710 7.444 -8.550 1.00 96.69 110 GLN A N 1
ATOM 898 C CA . GLN A 1 110 ? -14.682 6.181 -7.801 1.00 96.69 110 GLN A CA 1
ATOM 899 C C . GLN A 1 110 ? -14.296 6.379 -6.333 1.00 96.69 110 GLN A C 1
ATOM 901 O O . GLN A 1 110 ? -14.913 5.789 -5.445 1.00 96.69 110 GLN A O 1
ATOM 906 N N . LEU A 1 111 ? -13.289 7.212 -6.069 1.00 95.62 111 LEU A N 1
ATOM 907 C CA . LEU A 1 111 ? -12.857 7.528 -4.713 1.00 95.62 111 LEU A CA 1
ATOM 908 C C . LEU A 1 111 ? -13.956 8.264 -3.931 1.00 95.62 111 LEU A C 1
ATOM 910 O O . LEU A 1 111 ? -14.193 7.956 -2.762 1.00 95.62 111 LEU A O 1
ATOM 914 N N . TYR A 1 112 ? -14.661 9.189 -4.580 1.00 94.12 112 TYR A N 1
ATOM 915 C CA . TYR A 1 112 ? -15.789 9.906 -3.990 1.00 94.12 112 TYR A CA 1
ATOM 916 C C . TYR A 1 112 ? -16.969 8.977 -3.664 1.00 94.12 112 TYR A C 1
ATOM 918 O O . TYR A 1 112 ? -17.527 9.045 -2.566 1.00 94.12 112 TYR A O 1
ATOM 926 N N . GLU A 1 113 ? -17.330 8.066 -4.571 1.00 96.06 113 GLU A N 1
ATOM 927 C CA . GLU A 1 113 ? -18.368 7.061 -4.305 1.00 96.06 113 GLU A CA 1
ATOM 928 C C . GLU A 1 113 ? -17.979 6.131 -3.152 1.00 96.06 113 GLU A C 1
ATOM 930 O O . GLU A 1 113 ? -18.803 5.845 -2.280 1.00 96.06 113 GLU A O 1
ATOM 935 N N . LEU A 1 114 ? -16.711 5.716 -3.088 1.00 94.38 114 LEU A N 1
ATOM 936 C CA . LEU A 1 114 ? -16.195 4.914 -1.980 1.00 94.38 114 LEU A CA 1
ATOM 937 C C . LEU A 1 114 ? -16.312 5.656 -0.641 1.00 94.38 114 LEU A C 1
ATOM 939 O O . LEU A 1 114 ? -16.752 5.068 0.348 1.00 94.38 114 LEU A O 1
ATOM 943 N N . MET A 1 115 ? -15.963 6.946 -0.609 1.00 93.56 115 MET A N 1
ATOM 944 C CA . MET A 1 115 ? -16.114 7.789 0.578 1.00 93.56 115 MET A CA 1
ATOM 945 C C . MET A 1 115 ? -17.573 7.803 1.055 1.00 93.56 115 MET A C 1
ATOM 947 O O . MET A 1 115 ? -17.829 7.497 2.221 1.00 93.56 115 MET A O 1
ATOM 951 N N . LYS A 1 116 ? -18.531 8.086 0.162 1.00 94.75 116 LYS A N 1
ATOM 952 C CA . LYS A 1 116 ? -19.965 8.070 0.501 1.00 94.75 116 LYS A CA 1
ATOM 953 C C . LYS A 1 116 ? -20.414 6.709 1.035 1.00 94.75 116 LYS A C 1
ATOM 955 O O . LYS A 1 116 ? -21.067 6.654 2.074 1.00 94.75 116 LYS A O 1
ATOM 960 N N . ALA A 1 117 ? -20.024 5.618 0.374 1.00 92.75 117 ALA A N 1
ATOM 961 C CA . ALA A 1 117 ? -20.375 4.262 0.793 1.00 92.75 117 ALA A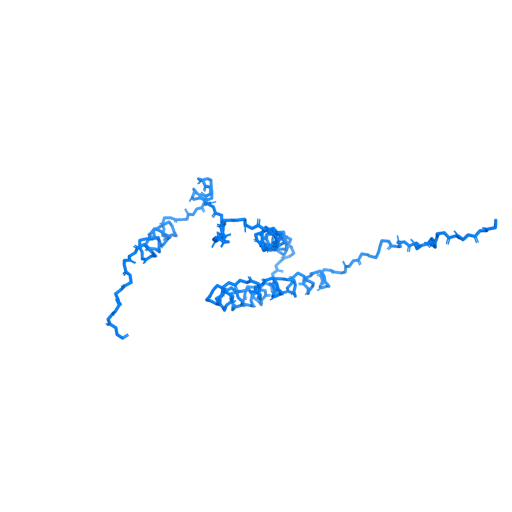 CA 1
ATOM 962 C C . ALA A 1 117 ? -19.826 3.918 2.189 1.00 92.75 117 ALA A C 1
ATOM 964 O O . ALA A 1 117 ? -20.511 3.280 2.981 1.00 92.75 117 ALA A O 1
ATOM 965 N N . SER A 1 118 ? -18.614 4.376 2.522 1.00 88.31 118 SER A N 1
ATOM 966 C CA . SER A 1 118 ? -18.001 4.140 3.839 1.00 88.31 118 SER A CA 1
ATOM 967 C C . SER A 1 118 ? -18.624 4.935 4.994 1.00 88.31 118 SER A C 1
ATOM 969 O O . SER A 1 118 ? -18.470 4.538 6.148 1.00 88.31 118 SER A O 1
ATOM 971 N N . GLN A 1 119 ? -19.312 6.043 4.698 1.00 89.56 119 GLN A N 1
ATOM 972 C CA . GLN A 1 119 ? -19.996 6.890 5.685 1.00 89.56 119 GLN A CA 1
ATOM 973 C C . GLN A 1 119 ? -21.478 6.531 5.846 1.00 89.56 119 GLN A C 1
ATOM 975 O O . GLN A 1 119 ? -22.126 7.002 6.783 1.00 89.56 119 GLN A O 1
ATOM 980 N N . ALA A 1 120 ? -22.020 5.716 4.936 1.00 86.00 120 ALA A N 1
ATOM 981 C CA . ALA A 1 120 ? -23.396 5.262 5.012 1.00 86.00 120 ALA A CA 1
ATOM 982 C C . ALA A 1 120 ? -23.628 4.462 6.313 1.00 86.00 120 ALA A C 1
ATOM 984 O O . ALA A 1 120 ? -22.764 3.673 6.715 1.00 86.00 120 ALA A O 1
ATOM 985 N N . PRO A 1 121 ? -24.777 4.647 6.991 1.00 82.06 121 PRO A N 1
ATOM 986 C CA . PRO A 1 121 ? -25.141 3.834 8.143 1.00 82.06 121 PRO A CA 1
ATOM 987 C C . PRO A 1 121 ? -25.094 2.347 7.785 1.00 82.06 121 PRO A C 1
ATOM 989 O O . PRO A 1 121 ? -25.544 1.948 6.714 1.00 82.06 121 PRO A O 1
ATOM 992 N N . ARG A 1 122 ? -24.558 1.514 8.682 1.00 71.25 122 ARG A N 1
ATOM 993 C CA . ARG A 1 122 ? -24.667 0.062 8.519 1.00 71.25 122 ARG A CA 1
ATOM 994 C C . ARG A 1 122 ? -26.130 -0.322 8.720 1.00 71.25 122 ARG A C 1
ATOM 996 O O . ARG A 1 122 ? -26.655 -0.157 9.821 1.00 71.25 122 ARG A O 1
ATOM 1003 N N . ASP A 1 123 ? -26.772 -0.828 7.674 1.00 67.69 123 ASP A N 1
ATOM 1004 C CA . ASP A 1 123 ? -28.096 -1.434 7.781 1.00 67.69 123 ASP A CA 1
ATOM 1005 C C . ASP A 1 123 ? -27.975 -2.703 8.638 1.00 67.69 123 ASP A C 1
ATOM 1007 O O . ASP A 1 123 ? -27.513 -3.745 8.181 1.00 67.69 123 ASP A O 1
ATOM 1011 N N . ASN A 1 124 ? -28.347 -2.614 9.917 1.00 58.84 124 ASN A N 1
ATOM 1012 C CA . ASN A 1 124 ? -28.226 -3.703 10.897 1.00 58.84 124 ASN A CA 1
ATOM 1013 C C . ASN A 1 124 ? -29.301 -4.796 10.723 1.00 58.84 124 ASN A C 1
ATOM 1015 O O . ASN A 1 124 ? -29.803 -5.322 11.715 1.00 58.84 124 ASN A O 1
ATOM 1019 N N . ASN A 1 125 ? -29.715 -5.101 9.493 1.00 48.66 125 ASN A N 1
ATOM 1020 C CA . ASN A 1 125 ? -30.859 -5.970 9.236 1.00 48.66 125 ASN A CA 1
ATOM 1021 C C . ASN A 1 125 ? -30.564 -7.007 8.144 1.00 48.66 125 ASN A C 1
ATOM 1023 O O . ASN A 1 125 ? -31.139 -6.944 7.061 1.00 48.66 125 ASN A O 1
ATOM 1027 N N . THR A 1 126 ? -29.658 -7.953 8.414 1.00 41.81 126 THR A N 1
ATOM 1028 C CA . THR A 1 126 ? -29.669 -9.322 7.853 1.00 41.81 126 THR A CA 1
ATOM 1029 C C . THR A 1 126 ? -28.864 -10.253 8.753 1.00 41.81 126 THR A C 1
ATOM 1031 O O . THR A 1 126 ? -27.739 -9.861 9.134 1.00 41.81 126 THR A O 1
#

Radius of gyration: 20.3 Å; chains: 1; bounding box: 74×29×48 Å

Organism: Hypothenemus hampei (NCBI:txid57062)

Secondary structure (DSSP, 8-state):
----------------HHHHHHHHHHHHHHHHTTS-HHHHHHHHHHHHHHHHHGGG--HHHHHHHHHHHHHHHHHHHHHHH---SSS----S-PPPHHHHHTS-HHHHHHHHHHHHHHHS------

pLDDT: mean 85.98, std 17.25, range [36.59, 98.56]

Foldseek 3Di:
DDDDPDPPPPPVPDDDLVRLLVVLLVLQLVLLVLDDPVSSVVSNVVSVVVSVVCPPPDPVVSVVVSVVSVVVSVQSVCLSPDPDPPPDSDDDDDDDPVNLVPDDPVRNVVVVVVVVVVPDDPPPDD

InterPro domains:
  IPR008381 Succinate dehydrogenase assembly factor 3, mitochondrial [PTHR13137] (15-124)